Protein AF-A0A9D9GL65-F1 (afdb_monomer)

Radius of gyration: 24.64 Å; Cα contacts (8 Å, |Δi|>4): 142; chains: 1; bounding box: 52×32×65 Å

Nearest PDB structures (foldseek):
  7dek-assembly2_D  TM=7.147E-01  e=2.384E-08  Pseudomonas aeruginosa PAO1
  8bjd-assembly1_A  TM=6.280E-01  e=9.423E-09  Legionella pneumophila
  8r39-assembly1_C-2  TM=6.530E-01  e=1.645E-08  Legionella pneumophila
  5xb0-assembly1_A  TM=9.536E-01  e=1.814E-06  Pseudomonas syringae pv. tomato str. DC3000
  1q6u-assembly1_A  TM=7.342E-01  e=2.184E-06  Escherichia coli

Foldseek 3Di:
DDPVVVVVPDLDPDDPVVLVVVCVVCVVVVVQVPNPAHPVCVVVVSVVVVVVSVVVVVVVLVVVVVVLLVVLCVDPQWDADPVRQIDGWPDADDAAQDAQQDKDKDWDWDADSVRHTPDGDPDIDIDRNVPDDPSSSVVSSVGHPPTDD

pLDDT: mean 91.19, std 7.92, range [67.5, 98.5]

Secondary structure (DSSP, 8-state):
--HHHHHHTSS-S---HHHHHHHHHHHHTT-GGG-SS-HHHHHHHHHHHHHHHHHHHHHHHHHHHHHHHHHHTTSTTEEE-TT--EEE-SB---SPPPPTTSEEEE--EEE-TTS-EEEE-SS-EEEEGGGS-HHHHHHHHHS-TT-B-

Structure (mmCIF, N/CA/C/O backbone):
data_AF-A0A9D9GL65-F1
#
_entry.id   AF-A0A9D9GL65-F1
#
loop_
_atom_site.group_PDB
_atom_site.id
_atom_site.type_symbol
_atom_site.label_atom_id
_atom_site.label_alt_id
_atom_site.label_comp_id
_atom_site.label_asym_id
_atom_site.label_entity_id
_atom_site.label_seq_id
_atom_site.pdbx_PDB_ins_code
_atom_site.Cartn_x
_atom_site.Cartn_y
_atom_site.Cartn_z
_atom_site.occupancy
_atom_site.B_iso_or_equiv
_atom_site.auth_seq_id
_atom_site.auth_comp_id
_atom_site.auth_asym_id
_atom_site.auth_atom_id
_atom_site.pdbx_PDB_model_num
ATOM 1 N N . MET A 1 1 ? 25.389 12.491 -17.968 1.00 68.75 1 MET A N 1
ATOM 2 C CA . MET A 1 1 ? 25.108 11.091 -17.605 1.00 68.75 1 MET A CA 1
ATOM 3 C C . MET A 1 1 ? 26.083 10.220 -18.371 1.00 68.75 1 MET A C 1
ATOM 5 O O . MET A 1 1 ? 26.207 10.395 -19.578 1.00 68.75 1 MET A O 1
ATOM 9 N N . SER A 1 2 ? 26.845 9.387 -17.675 1.00 87.00 2 SER A N 1
ATOM 10 C CA . SER A 1 2 ? 27.796 8.464 -18.296 1.00 87.00 2 SER A CA 1
ATOM 11 C C . SER A 1 2 ? 27.071 7.273 -18.933 1.00 87.00 2 SER A C 1
ATOM 13 O O . SER A 1 2 ? 25.953 6.936 -18.544 1.00 87.00 2 SER A O 1
ATOM 15 N N . LEU A 1 3 ? 27.728 6.590 -19.874 1.00 77.38 3 LEU A N 1
ATOM 16 C CA . LEU A 1 3 ? 27.205 5.355 -20.466 1.00 77.38 3 LEU A CA 1
ATOM 17 C C . LEU A 1 3 ? 26.934 4.290 -19.385 1.00 77.38 3 LEU A C 1
ATOM 19 O O . LEU A 1 3 ? 25.921 3.602 -19.426 1.00 77.38 3 LEU A O 1
ATOM 23 N N . GLN A 1 4 ? 27.790 4.214 -18.360 1.00 80.94 4 GLN A N 1
ATOM 24 C CA . GLN A 1 4 ? 27.602 3.328 -17.208 1.00 80.94 4 GLN A CA 1
ATOM 25 C C . GLN A 1 4 ? 26.290 3.615 -16.461 1.00 80.94 4 GLN A C 1
ATOM 27 O O . GLN A 1 4 ? 25.582 2.683 -16.084 1.00 80.94 4 GLN A O 1
ATOM 32 N N . GLU A 1 5 ? 25.963 4.889 -16.232 1.00 82.38 5 GLU A N 1
ATOM 33 C CA . GLU A 1 5 ? 24.711 5.284 -15.574 1.00 82.38 5 GLU A CA 1
ATOM 34 C C . GLU A 1 5 ? 23.489 4.933 -16.425 1.00 82.38 5 GLU A C 1
ATOM 36 O O . GLU A 1 5 ? 22.495 4.465 -15.880 1.00 82.38 5 GLU A O 1
ATOM 41 N N . GLN A 1 6 ? 23.578 5.082 -17.749 1.00 77.56 6 GLN A N 1
ATOM 42 C CA . GLN A 1 6 ? 22.504 4.692 -18.668 1.00 77.56 6 GLN A CA 1
ATOM 43 C C . GLN A 1 6 ? 22.267 3.175 -18.662 1.00 77.56 6 GLN A C 1
ATOM 45 O O . GLN A 1 6 ? 21.122 2.737 -18.615 1.00 77.56 6 GLN A O 1
ATOM 50 N N . PHE A 1 7 ? 23.330 2.362 -18.631 1.00 76.75 7 PHE A N 1
ATOM 51 C CA . PHE A 1 7 ? 23.203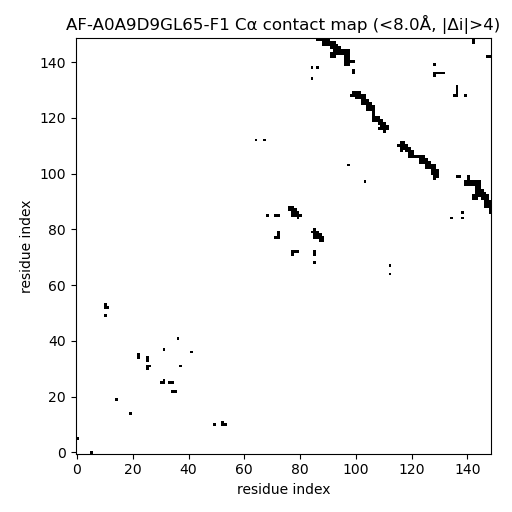 0.902 -18.550 1.00 76.75 7 PHE A CA 1
ATOM 52 C C . PHE A 1 7 ? 22.573 0.422 -17.242 1.00 76.75 7 PHE A C 1
ATOM 54 O O . PHE A 1 7 ? 21.787 -0.519 -17.264 1.00 76.75 7 PHE A O 1
ATOM 61 N N . LYS A 1 8 ? 22.862 1.088 -16.117 1.00 77.75 8 LYS A N 1
ATOM 62 C CA . LYS A 1 8 ? 22.239 0.778 -14.818 1.00 77.75 8 LYS A CA 1
ATOM 63 C C . LYS A 1 8 ? 20.729 1.029 -14.789 1.00 77.75 8 LYS A C 1
ATOM 65 O O . LYS A 1 8 ? 20.054 0.482 -13.927 1.00 77.75 8 LYS A O 1
ATOM 70 N N . GLN A 1 9 ? 20.213 1.875 -15.679 1.00 73.12 9 GLN A N 1
ATOM 71 C CA . GLN A 1 9 ? 18.783 2.181 -15.763 1.00 73.12 9 GLN A CA 1
ATOM 72 C C .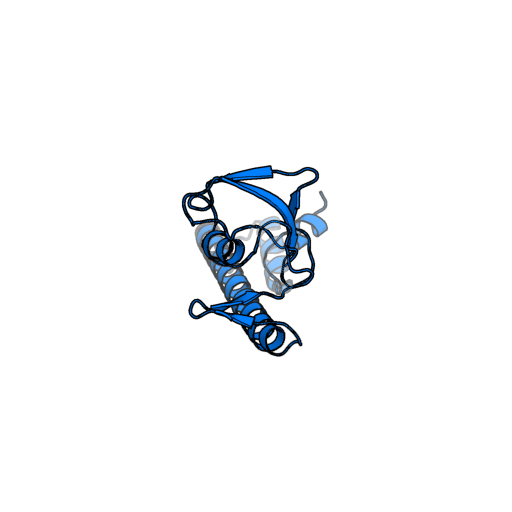 GLN A 1 9 ? 18.010 1.193 -16.642 1.00 73.12 9 GLN A C 1
ATOM 74 O O . GLN A 1 9 ? 16.780 1.217 -16.639 1.00 73.12 9 GLN A O 1
ATOM 79 N N . LEU A 1 10 ? 18.696 0.337 -17.407 1.00 72.62 10 LEU A N 1
ATOM 80 C CA . LEU A 1 10 ? 18.015 -0.646 -18.237 1.00 72.62 10 LEU A CA 1
ATOM 81 C C . LEU A 1 10 ? 17.463 -1.780 -17.354 1.00 72.62 10 LEU A C 1
ATOM 83 O O . LEU A 1 10 ? 18.191 -2.288 -16.501 1.00 72.62 10 LEU A O 1
ATOM 87 N N . PRO A 1 11 ? 16.210 -2.223 -17.567 1.00 67.50 11 PRO A N 1
ATOM 88 C CA . PRO A 1 11 ? 15.565 -3.260 -16.761 1.00 67.50 11 PRO A CA 1
ATOM 89 C C . PRO A 1 11 ? 16.033 -4.665 -17.178 1.00 67.50 11 PRO A C 1
ATOM 91 O O . PRO A 1 11 ? 15.228 -5.540 -17.480 1.00 67.50 11 PRO A O 1
ATOM 94 N N . VAL A 1 12 ? 17.343 -4.870 -17.293 1.00 69.12 12 VAL A N 1
ATOM 95 C CA . VAL A 1 12 ? 17.944 -6.118 -17.770 1.00 69.12 12 VAL A CA 1
ATOM 96 C C . VAL A 1 12 ? 19.077 -6.522 -16.840 1.00 69.12 12 VAL A C 1
ATOM 98 O O . VAL A 1 12 ? 20.181 -5.992 -16.899 1.00 69.12 12 VAL A O 1
ATOM 101 N N . ASP A 1 13 ? 18.806 -7.519 -16.004 1.00 68.31 13 ASP A N 1
ATOM 102 C CA . ASP A 1 13 ? 19.792 -8.043 -15.055 1.00 68.31 13 ASP A CA 1
ATOM 103 C C . ASP A 1 13 ? 20.921 -8.824 -15.764 1.00 68.31 13 ASP A C 1
ATOM 105 O O . ASP A 1 13 ? 21.996 -9.011 -15.202 1.00 68.31 13 ASP A O 1
ATOM 109 N N . ASN A 1 14 ? 20.700 -9.258 -17.016 1.00 69.31 14 ASN A N 1
ATOM 110 C CA . ASN A 1 14 ? 21.585 -10.160 -17.762 1.00 69.31 14 ASN A CA 1
ATOM 111 C C . ASN A 1 14 ? 21.772 -9.733 -19.231 1.00 69.31 14 ASN A C 1
ATOM 113 O O . ASN A 1 14 ? 21.270 -10.377 -20.156 1.00 69.31 14 ASN A O 1
ATOM 117 N N . ILE A 1 15 ? 22.514 -8.650 -19.472 1.00 77.50 15 ILE A N 1
ATOM 118 C CA . ILE A 1 15 ? 22.930 -8.278 -20.835 1.00 77.50 15 ILE A CA 1
ATOM 119 C C . ILE A 1 15 ? 24.036 -9.229 -21.311 1.00 77.50 15 ILE A C 1
ATOM 121 O O . ILE A 1 15 ? 25.068 -9.375 -20.657 1.00 77.50 15 ILE A O 1
ATOM 125 N N . ASN A 1 16 ? 23.871 -9.818 -22.499 1.00 83.00 16 ASN A N 1
ATOM 126 C CA . ASN A 1 16 ? 24.965 -10.515 -23.174 1.00 83.00 16 ASN A CA 1
ATOM 127 C C . AS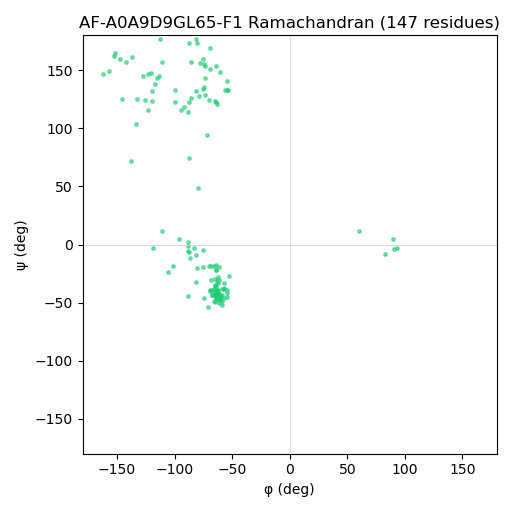N A 1 16 ? 25.979 -9.488 -23.710 1.00 83.00 16 ASN A C 1
ATOM 129 O O . ASN A 1 16 ? 25.819 -8.942 -24.803 1.00 83.00 16 ASN A O 1
ATOM 133 N N . THR A 1 17 ? 27.019 -9.219 -22.923 1.00 82.06 17 THR A N 1
ATOM 134 C CA . THR A 1 17 ? 28.053 -8.220 -23.232 1.00 82.06 17 THR A CA 1
ATOM 135 C C . THR A 1 17 ? 28.835 -8.548 -24.502 1.00 82.06 17 THR A C 1
ATOM 137 O O . THR A 1 17 ? 29.189 -7.634 -25.240 1.00 82.06 17 THR A O 1
ATOM 140 N N . ALA A 1 18 ? 29.050 -9.831 -24.812 1.00 85.75 18 ALA A N 1
ATOM 141 C CA . ALA A 1 18 ? 29.728 -10.249 -26.038 1.00 85.75 18 ALA A CA 1
ATOM 142 C C . ALA A 1 18 ? 28.909 -9.890 -27.287 1.00 85.75 18 ALA A C 1
ATOM 144 O O . ALA A 1 18 ? 29.433 -9.261 -28.203 1.00 85.75 18 ALA A O 1
ATOM 145 N N . ALA A 1 19 ? 27.612 -10.216 -27.292 1.00 84.00 19 ALA A N 1
ATOM 146 C CA . ALA A 1 19 ? 26.706 -9.854 -28.382 1.00 84.00 19 ALA A CA 1
ATOM 147 C C . ALA A 1 19 ? 26.540 -8.330 -28.512 1.00 84.00 19 ALA A C 1
ATOM 149 O O . ALA A 1 19 ? 26.443 -7.809 -29.621 1.00 84.00 19 ALA A O 1
ATOM 150 N N . PHE A 1 20 ? 26.544 -7.610 -27.386 1.00 85.00 20 PHE A N 1
ATOM 151 C CA . PHE A 1 20 ? 26.497 -6.150 -27.379 1.00 85.00 20 PHE A CA 1
ATOM 152 C C . PHE A 1 20 ? 27.755 -5.526 -28.009 1.00 85.00 20 PHE A C 1
ATOM 154 O O . PHE A 1 20 ? 27.642 -4.686 -28.901 1.00 85.00 20 PHE A O 1
ATOM 161 N N . CYS A 1 21 ? 28.952 -5.960 -27.599 1.00 85.88 21 CYS A N 1
ATOM 162 C CA . CYS A 1 21 ? 30.217 -5.485 -28.169 1.00 85.88 21 CYS A CA 1
ATOM 163 C C . CYS A 1 21 ? 30.344 -5.824 -29.661 1.00 85.88 21 CYS A C 1
ATOM 165 O O . CYS A 1 21 ? 30.822 -5.003 -30.442 1.00 85.88 21 CYS A O 1
ATOM 167 N N . GLU A 1 22 ? 29.891 -7.012 -30.062 1.00 87.69 22 GLU A N 1
ATOM 168 C CA . GLU A 1 22 ? 29.839 -7.447 -31.460 1.00 87.69 22 GLU A CA 1
ATOM 169 C C . GLU A 1 22 ? 28.916 -6.538 -32.292 1.00 87.69 22 GLU A C 1
ATOM 171 O O . GLU A 1 22 ? 29.331 -6.022 -33.330 1.00 87.69 22 GLU A O 1
ATOM 176 N N . ALA A 1 23 ? 27.707 -6.245 -31.803 1.00 86.00 23 ALA A N 1
ATOM 177 C CA . ALA A 1 23 ? 26.781 -5.328 -32.467 1.00 86.00 23 ALA A CA 1
ATOM 178 C C . ALA A 1 23 ? 27.330 -3.893 -32.561 1.00 86.00 23 ALA A C 1
ATOM 180 O O . ALA A 1 23 ? 27.169 -3.235 -33.593 1.00 86.00 23 ALA A O 1
ATOM 181 N N . LEU A 1 24 ? 28.008 -3.411 -31.512 1.00 88.12 24 LEU A N 1
ATOM 182 C CA . LEU A 1 24 ? 28.655 -2.098 -31.514 1.00 88.12 24 LEU A CA 1
ATOM 183 C C . LEU A 1 24 ? 29.761 -2.030 -32.572 1.00 88.12 24 LEU A C 1
ATOM 185 O O . LEU A 1 24 ? 29.806 -1.070 -33.339 1.00 88.12 24 LEU A O 1
ATOM 189 N N . LYS A 1 25 ? 30.609 -3.063 -32.655 1.00 89.75 25 LYS A N 1
ATOM 190 C CA . LYS A 1 25 ? 31.670 -3.159 -33.662 1.00 89.75 25 LYS A CA 1
ATOM 191 C C . LYS A 1 25 ? 31.099 -3.112 -35.081 1.00 89.75 25 LYS A C 1
ATOM 193 O O . LYS A 1 25 ? 31.492 -2.247 -35.853 1.00 89.75 25 LYS A O 1
ATOM 198 N N . TYR A 1 26 ? 30.120 -3.962 -35.393 1.00 88.38 26 TYR A N 1
ATOM 199 C CA . TYR A 1 26 ? 29.453 -3.971 -36.701 1.00 88.38 26 TYR A CA 1
ATOM 200 C C . TYR A 1 26 ? 28.824 -2.620 -37.062 1.00 88.38 26 TYR A C 1
ATOM 202 O O . TYR A 1 26 ? 28.897 -2.175 -38.207 1.00 88.38 26 TYR A O 1
ATOM 210 N N . THR A 1 27 ? 28.246 -1.932 -36.075 1.00 84.88 27 THR A N 1
ATOM 211 C CA . THR A 1 27 ? 27.654 -0.603 -36.272 1.00 84.88 27 THR A CA 1
ATOM 212 C C . THR A 1 27 ? 28.716 0.456 -36.587 1.00 84.88 27 THR A C 1
ATOM 214 O O . THR A 1 27 ? 28.518 1.264 -37.494 1.00 84.88 27 THR A O 1
ATOM 217 N N . LEU A 1 28 ? 29.850 0.448 -35.876 1.00 88.56 28 LEU A N 1
ATOM 218 C CA . LEU A 1 28 ? 30.959 1.386 -36.099 1.00 88.56 28 LEU A CA 1
ATOM 219 C C . LEU A 1 28 ? 31.679 1.130 -37.430 1.00 88.56 28 LEU A C 1
ATOM 221 O O . LEU A 1 28 ? 31.998 2.082 -38.144 1.00 88.56 28 LEU A O 1
ATOM 225 N N . ASP A 1 29 ? 31.855 -0.141 -37.793 1.00 91.06 29 ASP A N 1
ATOM 226 C CA . ASP A 1 29 ? 32.477 -0.572 -39.051 1.00 91.06 29 ASP A CA 1
ATOM 227 C C . ASP A 1 29 ? 31.535 -0.402 -40.263 1.00 91.06 29 ASP A C 1
ATOM 229 O O . ASP A 1 29 ? 31.938 -0.618 -41.405 1.00 91.06 29 ASP A O 1
ATOM 233 N N . LYS A 1 30 ? 30.276 0.007 -40.033 1.00 84.81 30 LYS A N 1
ATOM 234 C CA . LYS A 1 30 ? 29.186 0.096 -41.026 1.00 84.81 30 LYS A CA 1
ATOM 235 C C . LYS A 1 30 ? 28.834 -1.243 -41.700 1.00 84.81 30 LYS A C 1
ATOM 237 O O . LYS A 1 30 ? 28.052 -1.257 -42.652 1.00 84.81 30 LYS A O 1
ATOM 242 N N . ASP A 1 31 ? 29.336 -2.363 -41.182 1.00 86.06 31 ASP A N 1
ATOM 243 C CA . ASP A 1 31 ? 29.008 -3.724 -41.616 1.00 86.06 31 ASP A CA 1
ATOM 244 C C . ASP A 1 31 ? 27.778 -4.248 -40.862 1.00 86.06 31 ASP A C 1
ATOM 246 O O . ASP A 1 31 ? 27.852 -5.070 -39.950 1.00 86.06 31 ASP A O 1
ATOM 250 N N . THR A 1 32 ? 26.607 -3.739 -41.237 1.00 80.00 32 THR A N 1
ATOM 251 C CA . THR A 1 32 ? 25.342 -4.098 -40.573 1.00 80.00 32 THR A CA 1
ATOM 252 C C . THR A 1 32 ? 24.728 -5.408 -41.080 1.00 80.00 32 THR A C 1
ATOM 254 O O . THR A 1 32 ? 23.714 -5.855 -40.541 1.00 80.00 32 THR A O 1
ATOM 257 N N . ALA A 1 33 ? 25.338 -6.058 -42.080 1.00 83.00 33 ALA A N 1
ATOM 258 C CA . ALA A 1 33 ? 24.834 -7.301 -42.670 1.00 83.00 33 ALA A CA 1
ATOM 259 C C . ALA A 1 33 ? 24.847 -8.471 -41.674 1.00 83.00 33 ALA A C 1
ATOM 261 O O . ALA A 1 33 ? 23.989 -9.351 -41.740 1.00 83.00 33 ALA A O 1
ATOM 262 N N . ASN A 1 34 ? 25.789 -8.436 -40.729 1.00 81.56 34 ASN A N 1
ATOM 263 C CA . ASN A 1 34 ? 26.020 -9.481 -39.734 1.00 81.56 34 ASN A CA 1
ATOM 264 C C . ASN A 1 34 ? 25.332 -9.211 -38.384 1.00 81.56 34 ASN A C 1
ATOM 266 O O . ASN A 1 34 ? 25.506 -9.973 -37.430 1.00 81.56 34 ASN A O 1
ATOM 270 N N . LEU A 1 35 ? 24.528 -8.145 -38.275 1.00 83.88 35 LEU A N 1
ATOM 271 C CA . LEU A 1 35 ? 23.759 -7.888 -37.060 1.00 83.88 35 LEU A CA 1
ATOM 272 C C . LEU A 1 35 ? 22.724 -8.995 -36.834 1.00 83.88 35 LEU A C 1
ATOM 274 O O . LEU A 1 35 ? 21.832 -9.218 -37.652 1.00 83.88 35 LEU A O 1
ATOM 278 N N . LYS A 1 36 ? 22.798 -9.637 -35.663 1.00 82.56 36 LYS A N 1
ATOM 279 C CA . LYS A 1 36 ? 21.828 -10.657 -35.223 1.00 82.56 36 LYS A CA 1
ATOM 280 C C . LYS A 1 36 ? 20.409 -10.102 -35.073 1.00 82.56 36 LYS A C 1
ATOM 282 O O . LYS A 1 36 ? 19.447 -10.848 -35.209 1.00 82.56 36 LYS A O 1
ATOM 287 N N . ILE A 1 37 ? 20.287 -8.805 -34.786 1.00 83.75 37 ILE A N 1
ATOM 288 C CA . ILE A 1 37 ? 19.020 -8.071 -34.736 1.00 83.75 37 ILE A CA 1
ATOM 289 C C . ILE A 1 37 ? 19.136 -6.912 -35.718 1.00 83.75 37 ILE A C 1
ATOM 291 O O . ILE A 1 37 ? 19.964 -6.018 -35.535 1.00 83.75 37 ILE A O 1
ATOM 295 N N . LYS A 1 38 ? 18.307 -6.924 -36.762 1.00 84.06 38 LYS A N 1
ATOM 296 C CA . LYS A 1 38 ? 18.259 -5.828 -37.731 1.00 84.06 38 LYS A CA 1
ATOM 297 C C . LYS A 1 38 ? 17.556 -4.616 -37.129 1.00 84.06 38 LYS A C 1
ATOM 299 O O . LYS A 1 38 ? 16.699 -4.748 -36.258 1.00 84.06 38 LYS A O 1
ATOM 304 N N . ALA A 1 39 ? 17.869 -3.427 -37.641 1.00 79.38 39 ALA A N 1
ATOM 305 C CA . ALA A 1 39 ? 17.263 -2.179 -37.174 1.00 79.38 39 ALA A CA 1
ATOM 306 C C . ALA A 1 39 ? 15.724 -2.174 -37.282 1.00 79.38 39 ALA A C 1
ATOM 308 O O . ALA A 1 39 ? 15.060 -1.617 -36.413 1.00 79.38 39 ALA A O 1
ATOM 309 N N . SER A 1 40 ? 15.161 -2.843 -38.298 1.00 82.25 40 SER A N 1
ATOM 310 C CA . SER A 1 40 ? 13.709 -3.018 -38.472 1.00 82.25 40 SER A CA 1
ATOM 311 C C . SER A 1 40 ? 13.050 -3.788 -37.327 1.00 82.25 40 SER A C 1
ATOM 313 O O . SER A 1 40 ? 11.893 -3.538 -37.003 1.00 82.25 40 SER A O 1
ATOM 315 N N . ASP A 1 41 ? 13.794 -4.698 -36.699 1.00 85.06 41 ASP A N 1
ATOM 316 C CA . ASP A 1 41 ? 13.277 -5.626 -35.693 1.00 85.06 41 ASP A CA 1
ATOM 317 C C . ASP A 1 41 ? 13.631 -5.164 -34.275 1.00 85.06 41 ASP A C 1
ATOM 319 O O . ASP A 1 41 ? 12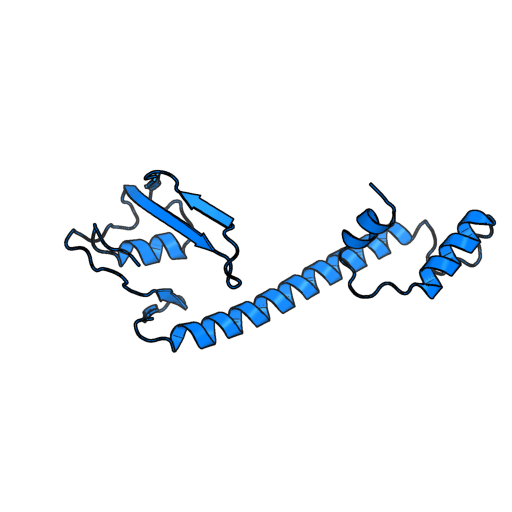.991 -5.569 -33.304 1.00 85.06 41 ASP A O 1
ATOM 323 N N . ALA A 1 42 ? 14.624 -4.276 -34.152 1.00 82.50 42 ALA A N 1
ATOM 324 C CA . ALA A 1 42 ? 15.130 -3.767 -32.884 1.00 82.50 42 ALA A CA 1
ATOM 325 C C . ALA A 1 42 ? 14.021 -3.166 -32.007 1.00 82.50 42 ALA A C 1
ATOM 327 O O . ALA A 1 42 ? 13.980 -3.450 -30.813 1.00 82.50 42 ALA A O 1
ATOM 328 N N . GLY A 1 43 ? 13.082 -2.409 -32.588 1.00 84.81 43 GLY A N 1
ATOM 329 C CA . GLY A 1 43 ? 11.952 -1.838 -31.845 1.00 84.81 43 GLY A CA 1
ATOM 330 C C . GLY A 1 43 ? 11.062 -2.905 -31.195 1.00 84.81 43 GLY A C 1
ATOM 331 O O . GLY A 1 43 ? 10.764 -2.825 -30.003 1.00 84.81 43 GLY A O 1
ATOM 332 N N . ASN A 1 44 ? 10.707 -3.950 -31.948 1.00 88.75 44 ASN A N 1
ATOM 333 C CA . ASN A 1 44 ? 9.886 -5.059 -31.453 1.00 88.75 44 ASN A CA 1
ATOM 334 C C . ASN A 1 44 ? 10.629 -5.894 -30.406 1.00 88.75 44 ASN A C 1
ATOM 336 O O . ASN A 1 44 ? 10.039 -6.304 -29.4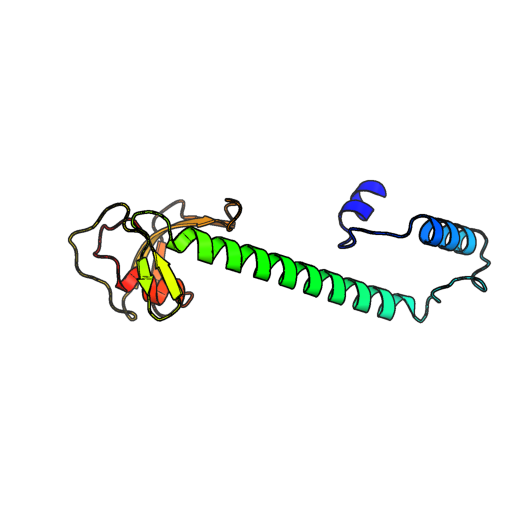05 1.00 88.75 44 ASN A O 1
ATOM 340 N N . VAL A 1 45 ? 11.929 -6.129 -30.612 1.00 86.38 45 VAL A N 1
ATOM 341 C CA . VAL A 1 45 ? 12.768 -6.850 -29.648 1.00 86.38 45 VAL A CA 1
ATOM 342 C C . VAL A 1 45 ? 12.863 -6.076 -28.337 1.00 86.38 45 VAL A C 1
ATOM 344 O O . VAL A 1 45 ? 12.636 -6.662 -27.281 1.00 86.38 45 VAL A O 1
ATOM 347 N N . VAL A 1 46 ? 13.128 -4.767 -28.385 1.00 84.12 46 VAL A N 1
ATOM 348 C CA . VAL A 1 46 ? 13.199 -3.920 -27.184 1.00 84.12 46 VAL A CA 1
ATOM 349 C C . VAL A 1 46 ? 11.864 -3.919 -26.440 1.00 84.12 46 VAL A C 1
ATOM 351 O O . VAL A 1 46 ? 11.855 -4.180 -25.239 1.00 84.12 46 VAL A O 1
ATOM 354 N N . MET A 1 47 ? 10.740 -3.718 -27.137 1.00 85.69 47 MET A N 1
ATOM 355 C CA . MET A 1 47 ? 9.406 -3.784 -26.526 1.00 85.69 47 MET A CA 1
ATOM 356 C C . MET A 1 47 ? 9.159 -5.141 -25.854 1.00 85.69 47 MET A C 1
ATOM 358 O O . MET A 1 47 ? 8.717 -5.194 -24.709 1.00 85.69 47 MET A O 1
ATOM 362 N N . THR A 1 48 ? 9.491 -6.239 -26.535 1.00 88.31 48 THR A N 1
ATOM 363 C CA . THR A 1 48 ? 9.302 -7.598 -26.011 1.00 88.31 48 THR A CA 1
ATOM 364 C C . THR A 1 48 ? 10.157 -7.852 -24.769 1.00 88.31 48 THR A C 1
ATOM 366 O O . THR A 1 48 ? 9.683 -8.446 -23.803 1.00 88.31 48 THR A O 1
ATOM 369 N N . VAL A 1 49 ? 11.419 -7.416 -24.776 1.00 85.56 49 VAL A N 1
ATOM 370 C CA . VAL A 1 49 ? 12.323 -7.562 -23.627 1.00 85.56 49 VAL A CA 1
ATOM 371 C C . VAL A 1 49 ? 11.835 -6.727 -22.446 1.00 85.56 49 VAL A C 1
ATOM 373 O O . VAL A 1 49 ? 11.796 -7.241 -21.333 1.00 85.56 49 VAL A O 1
ATOM 376 N N . MET A 1 50 ? 11.403 -5.483 -22.678 1.00 83.56 50 MET A N 1
ATOM 377 C CA . MET A 1 50 ? 10.847 -4.627 -21.624 1.00 83.56 50 MET A CA 1
ATOM 378 C C . MET A 1 50 ? 9.572 -5.218 -21.016 1.00 83.56 50 MET A C 1
ATOM 380 O O . MET A 1 50 ? 9.464 -5.284 -19.796 1.00 83.56 50 MET A O 1
ATOM 384 N N . GLN A 1 51 ? 8.651 -5.723 -21.842 1.00 87.69 51 GLN A N 1
ATOM 385 C CA . GLN A 1 51 ? 7.441 -6.396 -21.359 1.00 87.69 51 GLN A CA 1
ATOM 386 C C . GLN A 1 51 ? 7.766 -7.637 -20.524 1.00 87.69 51 GLN A C 1
ATOM 388 O O . GLN A 1 51 ? 7.175 -7.833 -19.465 1.00 87.69 51 GLN A O 1
ATOM 393 N N . ARG A 1 52 ? 8.718 -8.473 -20.964 1.00 87.06 52 ARG A N 1
ATOM 394 C CA . ARG A 1 52 ? 9.152 -9.638 -20.176 1.00 87.06 52 ARG A CA 1
ATOM 395 C C . ARG A 1 52 ? 9.787 -9.223 -18.859 1.00 87.06 52 ARG A C 1
ATOM 397 O O . ARG A 1 52 ? 9.459 -9.813 -17.841 1.00 87.06 52 ARG A O 1
ATOM 404 N N . ALA A 1 53 ? 10.648 -8.209 -18.864 1.00 85.88 53 ALA A N 1
ATOM 405 C CA . ALA A 1 53 ? 11.275 -7.708 -17.648 1.00 85.88 53 ALA A CA 1
ATOM 406 C C . ALA A 1 53 ? 10.235 -7.180 -16.645 1.00 85.88 53 ALA A C 1
ATOM 408 O O . ALA A 1 53 ? 10.309 -7.491 -15.458 1.00 85.88 53 ALA A O 1
ATOM 409 N N . GLU A 1 54 ? 9.230 -6.436 -17.116 1.00 85.75 54 GLU A N 1
ATOM 410 C CA . GLU A 1 54 ? 8.124 -5.959 -16.282 1.00 85.75 54 GLU A CA 1
ATOM 411 C C . GLU A 1 54 ? 7.292 -7.120 -15.719 1.00 85.75 54 GLU A C 1
ATOM 413 O O . GLU A 1 54 ? 6.999 -7.143 -14.524 1.00 85.75 54 GLU A O 1
ATOM 418 N N . GLN A 1 55 ? 6.976 -8.125 -16.542 1.00 86.56 55 GLN A N 1
ATOM 419 C CA . GLN A 1 55 ? 6.268 -9.331 -16.100 1.00 86.56 55 GLN A CA 1
ATOM 420 C C . GLN A 1 55 ? 7.077 -10.148 -15.090 1.00 86.56 55 GLN A C 1
ATOM 422 O O . GLN A 1 55 ? 6.537 -10.577 -14.074 1.00 86.56 55 GLN A O 1
ATOM 427 N N . GLU A 1 56 ? 8.368 -10.367 -15.340 1.00 87.19 56 GLU A N 1
ATOM 428 C CA . GLU A 1 56 ? 9.259 -11.077 -14.423 1.00 87.19 56 GLU A CA 1
ATOM 429 C C . GLU A 1 56 ? 9.369 -10.349 -13.088 1.00 87.19 56 GLU A C 1
ATOM 431 O O . GLU A 1 56 ? 9.276 -10.984 -12.035 1.00 87.19 56 GLU A O 1
ATOM 436 N N . LYS A 1 57 ? 9.513 -9.020 -13.116 1.00 85.19 57 LYS A N 1
ATOM 437 C CA . LYS A 1 57 ? 9.508 -8.197 -11.909 1.00 85.19 57 LYS A CA 1
ATOM 438 C C . LYS A 1 57 ? 8.176 -8.322 -11.169 1.00 85.19 57 LYS A C 1
ATOM 440 O O . LYS A 1 57 ? 8.180 -8.666 -9.993 1.00 85.19 57 LYS A O 1
ATOM 445 N N . ALA A 1 58 ? 7.047 -8.154 -11.857 1.00 87.12 58 ALA A N 1
ATOM 446 C CA . ALA A 1 58 ? 5.721 -8.293 -11.259 1.00 87.12 58 ALA A CA 1
ATOM 447 C C . ALA A 1 58 ? 5.497 -9.688 -10.646 1.00 87.12 58 ALA A C 1
ATOM 449 O O . ALA A 1 58 ? 4.908 -9.806 -9.572 1.00 87.12 58 ALA A O 1
ATOM 450 N N . MET A 1 59 ? 5.996 -10.754 -11.285 1.00 87.19 59 MET A N 1
ATOM 451 C CA . MET A 1 59 ? 5.936 -12.115 -10.743 1.00 87.19 59 MET A CA 1
ATOM 452 C C . MET A 1 59 ? 6.808 -12.287 -9.495 1.00 87.19 59 MET A C 1
ATOM 454 O O . MET A 1 59 ? 6.351 -12.892 -8.522 1.00 87.19 59 MET A O 1
ATOM 458 N N . LYS A 1 60 ? 8.040 -11.759 -9.500 1.00 86.88 60 LYS A N 1
ATOM 459 C CA . LYS A 1 60 ? 8.934 -11.773 -8.330 1.00 86.88 60 LYS A CA 1
ATOM 460 C C . LYS A 1 60 ? 8.314 -11.003 -7.162 1.00 86.88 60 LYS A C 1
ATOM 462 O O . LYS A 1 60 ? 8.246 -11.545 -6.059 1.00 86.88 60 LYS A O 1
ATOM 467 N N . ASP A 1 61 ? 7.790 -9.807 -7.420 1.00 89.19 61 ASP A N 1
ATOM 468 C CA . ASP A 1 61 ? 7.129 -8.964 -6.421 1.00 89.19 61 ASP A CA 1
ATOM 469 C C . ASP A 1 61 ? 5.881 -9.661 -5.861 1.00 89.19 61 ASP A C 1
ATOM 471 O O . ASP A 1 61 ? 5.684 -9.720 -4.648 1.00 89.19 61 ASP A O 1
ATOM 475 N N . LEU A 1 62 ? 5.067 -10.289 -6.716 1.00 90.81 62 LEU A N 1
ATOM 476 C CA . LEU A 1 62 ? 3.904 -11.064 -6.279 1.00 90.81 62 LEU A CA 1
ATOM 477 C C . LEU A 1 62 ? 4.301 -12.250 -5.388 1.00 90.81 62 LEU A C 1
ATOM 479 O O . LEU A 1 62 ? 3.647 -12.500 -4.374 1.00 90.81 62 LEU A O 1
ATOM 483 N N . ALA A 1 63 ? 5.345 -12.995 -5.757 1.00 91.75 63 ALA A N 1
ATOM 484 C CA . ALA A 1 63 ? 5.832 -14.121 -4.965 1.00 91.75 63 ALA A CA 1
ATOM 485 C C . ALA A 1 63 ? 6.362 -13.658 -3.599 1.00 91.75 63 ALA A C 1
ATOM 487 O O . ALA A 1 63 ? 5.982 -14.224 -2.570 1.00 91.75 63 ALA A O 1
ATOM 488 N N . ALA A 1 64 ? 7.168 -12.594 -3.578 1.00 91.94 64 ALA A N 1
ATOM 489 C CA . ALA A 1 64 ? 7.686 -11.994 -2.353 1.00 91.94 64 ALA A CA 1
ATOM 490 C C . ALA A 1 64 ? 6.555 -11.479 -1.446 1.00 91.94 64 ALA A C 1
ATOM 492 O O . ALA A 1 64 ? 6.535 -11.791 -0.255 1.00 91.94 64 ALA A O 1
ATOM 493 N N . ASN A 1 65 ? 5.559 -10.788 -2.010 1.00 93.06 65 ASN A N 1
ATOM 494 C CA . ASN A 1 65 ? 4.405 -10.271 -1.271 1.00 93.06 65 ASN A CA 1
ATOM 495 C C . ASN A 1 65 ? 3.550 -11.392 -0.668 1.00 93.06 65 ASN A C 1
ATOM 497 O O . ASN A 1 65 ? 3.111 -11.284 0.476 1.00 93.06 65 ASN A O 1
ATOM 501 N N . LYS A 1 66 ? 3.347 -12.500 -1.393 1.00 94.31 66 LYS A N 1
ATOM 502 C CA . LYS A 1 66 ? 2.634 -13.675 -0.861 1.00 94.31 66 LYS A CA 1
ATOM 503 C C . LYS A 1 66 ? 3.357 -14.288 0.335 1.00 94.31 66 LYS A C 1
ATOM 505 O O . LYS A 1 66 ? 2.710 -14.611 1.328 1.00 94.31 66 LYS A O 1
ATOM 510 N N . ILE A 1 67 ? 4.681 -14.425 0.258 1.00 95.88 67 ILE A N 1
ATOM 511 C CA . ILE A 1 67 ? 5.497 -14.919 1.376 1.00 95.88 67 ILE A CA 1
ATOM 512 C C . ILE A 1 67 ? 5.418 -13.945 2.554 1.00 95.88 67 ILE A C 1
ATOM 514 O O . ILE A 1 67 ? 5.212 -14.367 3.691 1.00 95.88 67 ILE A O 1
ATOM 518 N N . TRP A 1 68 ? 5.528 -12.642 2.287 1.00 96.50 68 TRP A N 1
ATOM 519 C CA . TRP A 1 68 ? 5.429 -11.614 3.316 1.00 96.50 68 TRP A CA 1
ATOM 520 C C . TRP A 1 68 ? 4.085 -11.680 4.047 1.00 96.50 68 TRP A C 1
ATOM 522 O O . TRP A 1 68 ? 4.074 -11.761 5.271 1.00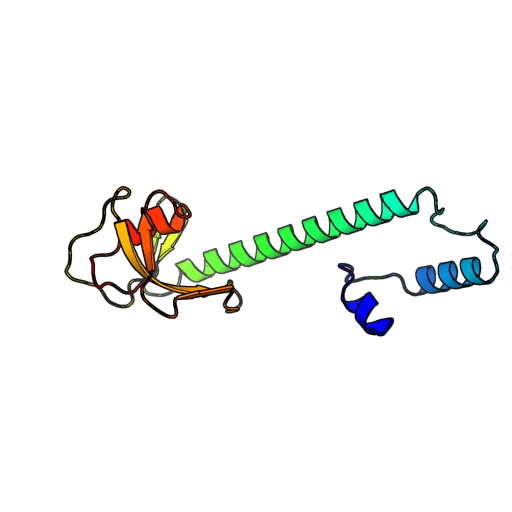 96.50 68 TRP A O 1
ATOM 532 N N . LEU A 1 69 ? 2.963 -11.747 3.321 1.00 96.75 69 LEU A N 1
ATOM 533 C CA . LEU A 1 69 ? 1.622 -11.872 3.906 1.00 96.75 69 LEU A CA 1
ATOM 534 C C . LEU A 1 69 ? 1.455 -13.178 4.692 1.00 96.75 69 LEU A C 1
ATOM 536 O O . LEU A 1 69 ? 0.864 -13.177 5.772 1.00 96.75 69 LEU A O 1
ATOM 540 N N . ALA A 1 70 ? 1.994 -14.290 4.181 1.00 97.00 70 ALA A N 1
ATOM 541 C CA . ALA A 1 70 ? 1.939 -15.583 4.858 1.00 97.00 70 ALA A CA 1
ATOM 542 C C . ALA A 1 70 ? 2.718 -15.595 6.181 1.00 97.00 70 ALA A C 1
ATOM 544 O O . ALA A 1 70 ? 2.277 -16.237 7.131 1.00 97.00 70 ALA A O 1
ATOM 545 N N . ASN A 1 71 ? 3.831 -14.865 6.256 1.00 97.06 71 ASN A N 1
ATOM 546 C CA . ASN A 1 71 ? 4.615 -14.701 7.479 1.00 97.06 71 ASN A CA 1
ATOM 547 C C . ASN A 1 71 ? 4.026 -13.628 8.405 1.00 97.06 71 ASN A C 1
ATOM 549 O O . ASN A 1 71 ? 4.143 -13.713 9.623 1.00 97.06 71 ASN A O 1
ATOM 553 N N . ASN A 1 72 ? 3.402 -12.587 7.854 1.00 97.56 72 ASN A N 1
ATOM 554 C CA . ASN A 1 72 ? 2.874 -11.489 8.649 1.00 97.56 72 ASN A CA 1
ATOM 555 C C . ASN A 1 72 ? 1.669 -11.926 9.493 1.00 97.56 72 ASN A C 1
ATOM 557 O O . ASN A 1 72 ? 1.619 -11.597 10.676 1.00 97.56 72 ASN A O 1
ATOM 561 N N . LYS A 1 73 ? 0.778 -12.763 8.946 1.00 96.31 73 LYS A N 1
ATOM 562 C CA . LYS A 1 73 ? -0.365 -13.318 9.695 1.00 96.31 73 LYS A CA 1
ATOM 563 C C . LYS A 1 73 ? 0.017 -14.172 10.903 1.00 96.31 73 LYS A C 1
ATOM 565 O O . LYS A 1 73 ? -0.822 -14.397 11.765 1.00 96.31 73 LYS A O 1
ATOM 570 N N . THR A 1 74 ? 1.251 -14.675 10.976 1.00 96.81 74 THR A N 1
ATOM 571 C CA . THR A 1 74 ? 1.703 -15.481 12.122 1.00 96.81 74 THR A CA 1
ATOM 572 C C . THR A 1 74 ? 2.276 -14.627 13.249 1.00 96.81 74 THR A C 1
ATOM 574 O O . THR A 1 74 ? 2.636 -15.165 14.296 1.00 96.81 74 THR A O 1
ATOM 577 N N . LYS A 1 75 ? 2.418 -13.309 13.054 1.00 97.19 75 LYS A N 1
ATOM 578 C CA . LYS A 1 75 ? 2.957 -12.418 14.083 1.00 97.19 75 LYS A CA 1
ATOM 579 C C . LYS A 1 75 ? 1.931 -12.199 15.205 1.00 97.19 75 LYS A C 1
ATOM 581 O O . LYS A 1 75 ? 0.737 -12.073 14.928 1.00 97.19 75 LYS A O 1
ATOM 586 N N . PRO A 1 76 ? 2.374 -12.093 16.472 1.00 97.12 76 PRO A N 1
ATOM 587 C CA . PRO A 1 76 ? 1.479 -11.811 17.588 1.00 97.12 76 PRO A CA 1
ATOM 588 C C . PRO A 1 76 ? 0.672 -10.525 17.377 1.00 97.12 76 PRO A C 1
ATOM 590 O O . PRO A 1 76 ? 1.225 -9.486 17.024 1.00 97.12 76 PRO A O 1
ATOM 593 N N . GLY A 1 77 ? -0.636 -10.594 17.624 1.00 96.00 77 GLY A N 1
ATOM 594 C CA . GLY A 1 77 ? -1.543 -9.448 17.519 1.00 96.00 77 GLY A CA 1
ATOM 595 C C . GLY A 1 77 ? -2.043 -9.139 16.106 1.00 96.00 77 GLY A C 1
ATOM 596 O O . GLY A 1 77 ? -2.957 -8.323 15.981 1.00 96.00 77 GLY A O 1
ATOM 597 N N . VAL A 1 78 ? -1.513 -9.799 15.069 1.00 98.12 78 VAL A N 1
ATOM 598 C CA . VAL A 1 78 ? -2.048 -9.689 13.707 1.00 98.12 78 VAL A CA 1
ATOM 599 C C . VAL A 1 78 ? -3.341 -10.494 13.593 1.00 98.12 78 VAL A C 1
ATOM 601 O O . VAL A 1 78 ? -3.432 -11.637 14.039 1.00 98.12 78 VAL A O 1
ATOM 604 N N . LYS A 1 79 ? -4.354 -9.876 12.994 1.00 97.62 79 LYS A N 1
ATOM 605 C CA . LYS A 1 79 ? -5.658 -10.455 12.668 1.00 97.62 79 LYS A CA 1
ATOM 606 C C . LYS A 1 79 ? -5.864 -10.364 11.162 1.00 97.62 79 LYS A C 1
ATOM 608 O O . LYS A 1 79 ? -5.393 -9.415 10.545 1.00 97.62 79 LYS A O 1
ATOM 613 N N . GLU A 1 80 ? -6.571 -11.329 10.585 1.00 97.94 80 GLU A N 1
ATOM 614 C CA . GLU A 1 80 ? -6.904 -11.371 9.158 1.00 97.94 80 GLU A CA 1
ATOM 615 C C . GLU A 1 80 ? -8.427 -11.356 8.995 1.00 97.94 80 GLU A C 1
ATOM 617 O O . GLU A 1 80 ? -9.140 -12.075 9.700 1.00 97.94 80 GLU A O 1
ATOM 622 N N . THR A 1 81 ? -8.934 -10.504 8.109 1.00 97.81 81 THR A N 1
ATOM 623 C CA . THR A 1 81 ? -10.360 -10.443 7.774 1.00 97.81 81 THR A CA 1
ATOM 624 C C . THR A 1 81 ? -10.705 -11.427 6.654 1.00 97.81 81 THR A C 1
ATOM 626 O O . THR A 1 81 ? -9.835 -12.030 6.029 1.00 97.81 81 THR A O 1
ATOM 629 N N . ALA A 1 82 ? -11.997 -11.573 6.348 1.00 97.06 82 ALA A N 1
ATOM 630 C CA . ALA A 1 82 ? -12.452 -12.441 5.263 1.00 97.06 82 ALA A CA 1
ATOM 631 C C . ALA A 1 82 ? -11.977 -11.997 3.864 1.00 97.06 82 ALA A C 1
ATOM 633 O O . ALA A 1 82 ? -11.931 -12.823 2.955 1.00 97.06 82 ALA A O 1
ATOM 634 N N . SER A 1 83 ? -11.623 -10.718 3.679 1.00 97.56 83 SER A N 1
ATOM 635 C CA . SER A 1 83 ? -11.064 -10.208 2.419 1.00 97.56 83 SER A CA 1
ATOM 636 C C . SER A 1 83 ? -9.561 -10.485 2.273 1.00 97.56 83 SER A C 1
ATOM 638 O O . SER A 1 83 ? -9.001 -10.267 1.199 1.00 97.56 83 SER A O 1
ATOM 640 N N . GLY A 1 84 ? -8.906 -10.960 3.340 1.00 97.38 84 GLY A N 1
ATOM 641 C CA . GLY A 1 84 ? -7.454 -11.109 3.429 1.00 97.38 84 GLY A CA 1
ATOM 642 C C . GLY A 1 84 ? -6.732 -9.869 3.966 1.00 97.38 84 GLY A C 1
ATOM 643 O O . GLY A 1 84 ? -5.500 -9.863 4.015 1.00 97.38 84 GLY A O 1
ATOM 644 N N . LEU A 1 85 ? -7.452 -8.815 4.385 1.00 98.06 85 LEU A N 1
ATOM 645 C CA . LEU A 1 85 ? -6.834 -7.671 5.056 1.00 98.06 85 LEU A CA 1
ATOM 646 C C . LEU A 1 85 ? -6.231 -8.125 6.386 1.00 98.06 85 LEU A C 1
ATOM 648 O O . LEU A 1 85 ? -6.934 -8.627 7.263 1.00 98.06 85 LEU A O 1
ATOM 652 N N . GLN A 1 86 ? -4.930 -7.900 6.552 1.00 98.38 86 GLN A N 1
ATOM 653 C CA . GLN A 1 86 ? -4.237 -8.131 7.813 1.00 98.38 86 GLN A CA 1
ATOM 654 C C . GLN A 1 86 ? -4.052 -6.817 8.562 1.00 98.38 86 GLN A C 1
ATOM 656 O O . GLN A 1 86 ? -3.601 -5.831 7.981 1.00 98.38 86 GLN A O 1
ATOM 661 N N . TYR A 1 87 ? -4.367 -6.806 9.853 1.00 98.25 87 TYR A N 1
ATOM 662 C CA . TYR A 1 87 ? -4.220 -5.629 10.704 1.00 98.25 87 TYR A CA 1
ATOM 663 C C . TYR A 1 87 ? -3.748 -6.010 12.102 1.00 98.25 87 TYR A C 1
ATOM 665 O O . TYR A 1 87 ? -3.957 -7.131 12.564 1.00 98.25 87 TYR A O 1
ATOM 673 N N . GLN A 1 88 ? -3.133 -5.060 12.794 1.00 98.12 88 GLN A N 1
ATOM 674 C CA . GLN A 1 88 ? -2.745 -5.185 14.190 1.00 98.12 88 GLN A CA 1
ATOM 675 C C . GLN A 1 88 ? -3.306 -3.986 14.947 1.00 98.12 88 GLN A C 1
ATOM 677 O O . GLN A 1 88 ? -3.385 -2.897 14.404 1.00 98.12 88 GLN A O 1
ATOM 682 N N . VAL A 1 89 ? -3.721 -4.175 16.198 1.00 97.88 89 VAL A N 1
ATOM 683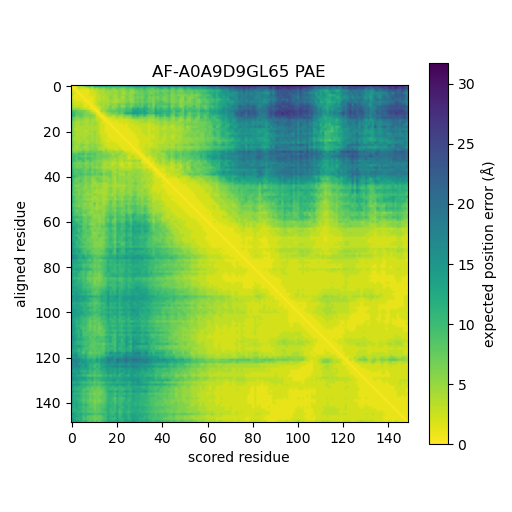 C CA . VAL A 1 89 ? -4.101 -3.049 17.060 1.00 97.88 89 VAL A CA 1
ATOM 684 C C . VAL A 1 89 ? -2.878 -2.664 17.882 1.00 97.88 89 VAL A C 1
ATOM 686 O O . VAL A 1 89 ? -2.403 -3.470 18.680 1.00 97.88 89 VAL A O 1
ATOM 689 N N . ILE A 1 90 ? -2.357 -1.453 17.682 1.00 97.62 90 ILE A N 1
ATOM 690 C CA . ILE A 1 90 ? -1.225 -0.914 18.453 1.00 97.62 90 ILE A CA 1
ATOM 691 C C . ILE A 1 90 ? -1.745 -0.197 19.699 1.00 97.62 90 ILE A C 1
ATOM 693 O O . ILE A 1 90 ? -1.214 -0.349 20.797 1.00 97.62 90 ILE A O 1
ATOM 697 N N . THR A 1 91 ? -2.793 0.605 19.541 1.00 98.06 91 THR A N 1
ATOM 698 C CA . THR A 1 91 ? -3.480 1.293 20.637 1.00 98.06 91 THR A CA 1
ATOM 699 C C . THR A 1 91 ? -4.954 1.372 20.294 1.00 98.06 91 THR A C 1
ATOM 701 O O . THR A 1 91 ? -5.315 1.857 19.224 1.00 98.06 91 THR A O 1
ATOM 704 N N . GLU A 1 92 ? -5.809 0.874 21.179 1.00 97.81 92 GLU A N 1
ATOM 705 C CA . GLU A 1 92 ? -7.253 0.902 20.971 1.00 97.81 92 GLU A CA 1
ATOM 706 C C . GLU A 1 92 ? -7.833 2.233 21.458 1.00 97.81 92 GLU A C 1
ATOM 708 O O . GLU A 1 92 ? -7.586 2.662 22.585 1.00 97.81 92 GLU A O 1
ATOM 713 N N . GLY A 1 93 ? -8.571 2.903 20.576 1.00 97.81 93 GLY A N 1
ATOM 714 C CA . GLY A 1 93 ? -9.346 4.094 20.897 1.00 97.81 93 GLY A CA 1
ATOM 715 C C . GLY A 1 93 ? -10.681 3.744 21.551 1.00 97.81 93 GLY A C 1
ATOM 716 O O . GLY A 1 93 ? -11.081 2.585 21.622 1.00 97.81 93 GLY A O 1
ATOM 717 N N . THR A 1 94 ? -11.397 4.766 22.006 1.00 97.81 94 THR A N 1
ATOM 718 C CA . THR A 1 94 ? -12.667 4.608 22.737 1.00 97.81 94 THR A CA 1
ATOM 719 C C . THR A 1 94 ? -13.859 5.251 22.038 1.00 97.81 94 THR A C 1
ATOM 721 O O . THR A 1 94 ? -14.980 5.151 22.534 1.00 97.81 94 THR A O 1
ATOM 724 N N . GLY A 1 95 ? -13.641 5.927 20.907 1.00 97.50 95 GLY A N 1
ATOM 725 C CA . GLY A 1 95 ? -14.721 6.549 20.154 1.00 97.50 95 GLY A CA 1
ATOM 726 C C . GLY A 1 95 ? -15.469 5.568 19.251 1.00 97.50 95 GLY A C 1
ATOM 727 O O . GLY A 1 95 ? -15.118 4.394 19.128 1.00 97.50 95 GLY A O 1
ATOM 728 N N . GLU A 1 96 ? -16.512 6.064 18.591 1.00 97.81 96 GLU A N 1
ATOM 729 C CA . GLU A 1 96 ? -17.314 5.254 17.674 1.00 97.81 96 GLU A CA 1
ATOM 730 C C . GLU A 1 96 ? -16.492 4.775 16.471 1.00 97.81 96 GLU A C 1
ATOM 732 O O . GLU A 1 96 ? -15.504 5.398 16.077 1.00 97.81 96 GLU A O 1
ATOM 737 N N . LYS A 1 97 ? -16.897 3.647 15.886 1.00 98.00 97 LYS A N 1
ATOM 738 C CA . LYS A 1 97 ? -16.316 3.164 14.632 1.00 98.00 97 LYS A CA 1
ATOM 739 C C . LYS A 1 97 ? -16.967 3.897 13.457 1.00 98.00 97 LYS A C 1
ATOM 741 O O . LYS A 1 97 ? -18.199 3.961 13.422 1.00 98.00 97 LYS A O 1
ATOM 746 N N . PRO A 1 98 ? -16.185 4.420 12.498 1.00 98.00 98 PRO A N 1
ATOM 747 C CA . PRO A 1 98 ? -16.743 5.111 11.345 1.00 98.00 98 PRO A CA 1
ATOM 748 C C . PRO A 1 98 ? -17.467 4.129 10.419 1.00 98.00 98 PRO A C 1
ATOM 750 O O . PRO A 1 98 ? -17.105 2.957 10.314 1.00 98.00 98 PRO A O 1
ATOM 753 N N . LYS A 1 99 ? -18.472 4.625 9.702 1.00 98.19 99 LYS A N 1
ATOM 754 C CA . LYS A 1 99 ? -19.118 3.941 8.577 1.00 98.19 99 LYS A CA 1
ATOM 755 C C . LYS A 1 99 ? -18.343 4.216 7.292 1.00 98.19 99 LYS A C 1
ATOM 757 O O . LYS A 1 99 ? -17.704 5.255 7.150 1.00 98.19 99 LYS A O 1
ATOM 762 N N . ALA A 1 100 ? -18.482 3.341 6.296 1.00 97.38 100 ALA A N 1
ATOM 763 C CA . ALA A 1 100 ? -17.878 3.529 4.971 1.00 97.38 100 ALA A CA 1
ATOM 764 C C . ALA A 1 100 ? -18.212 4.882 4.309 1.00 97.38 100 ALA A C 1
ATOM 766 O O . ALA A 1 100 ? -17.443 5.368 3.489 1.00 97.38 100 ALA A O 1
ATOM 767 N N . THR A 1 101 ? -19.356 5.485 4.637 1.00 97.75 101 THR A N 1
ATOM 768 C CA . THR A 1 101 ? -19.815 6.766 4.075 1.00 97.75 101 THR A CA 1
ATOM 769 C C . THR A 1 101 ? -19.312 7.992 4.830 1.00 97.75 101 THR A C 1
ATOM 771 O O . THR A 1 101 ? -19.583 9.113 4.404 1.00 97.75 101 THR A O 1
ATOM 774 N N . ASP A 1 102 ? -18.634 7.805 5.961 1.00 98.31 102 ASP A N 1
ATOM 775 C CA . ASP A 1 102 ? -18.224 8.917 6.808 1.00 98.31 102 ASP A CA 1
ATOM 776 C C . ASP A 1 102 ? -16.987 9.623 6.246 1.00 98.31 102 ASP A C 1
ATOM 778 O O . ASP A 1 102 ? -16.166 9.058 5.512 1.00 98.31 102 ASP A O 1
ATOM 782 N N . LYS A 1 103 ? -16.838 10.890 6.636 1.00 98.19 103 LYS A N 1
ATOM 783 C CA . LYS A 1 103 ? -15.593 11.631 6.467 1.00 98.19 103 LYS A CA 1
ATOM 784 C C . LYS A 1 103 ? -14.715 11.382 7.687 1.00 98.19 103 LYS A C 1
ATOM 786 O O . LYS A 1 103 ? -15.117 11.689 8.807 1.00 98.19 103 LYS A O 1
ATOM 791 N N . VAL A 1 104 ? -13.512 10.869 7.463 1.00 98.00 104 VAL A N 1
ATOM 792 C CA . VAL A 1 104 ? -12.543 10.567 8.526 1.00 98.00 104 VAL A CA 1
ATOM 793 C C . VAL A 1 104 ? -11.361 11.521 8.456 1.00 98.00 104 VAL A C 1
ATOM 795 O O . VAL A 1 104 ? -11.084 12.086 7.399 1.00 98.00 104 VAL A O 1
ATOM 798 N N . THR A 1 105 ? -10.664 11.692 9.579 1.00 98.19 105 THR A N 1
ATOM 799 C CA . THR A 1 105 ? -9.407 12.442 9.668 1.00 98.19 105 THR A CA 1
ATOM 800 C C . THR A 1 105 ? -8.358 11.548 10.304 1.00 98.19 105 THR A C 1
ATOM 802 O O . THR A 1 105 ? -8.580 11.043 11.403 1.00 98.19 105 THR A O 1
ATOM 805 N N . VAL A 1 106 ? -7.229 11.352 9.629 1.00 97.88 106 VAL A N 1
ATOM 806 C CA . VAL A 1 106 ? -6.180 10.424 10.071 1.00 97.88 106 VAL A CA 1
ATOM 807 C C . VAL A 1 106 ? -4.794 11.034 9.908 1.00 97.88 106 VAL A C 1
ATOM 809 O O . VAL A 1 106 ? -4.589 11.966 9.129 1.00 97.88 106 VAL A O 1
ATOM 812 N N . THR A 1 107 ? -3.831 10.463 10.622 1.00 98.12 107 THR A N 1
ATOM 813 C CA . THR A 1 107 ? -2.414 10.520 10.266 1.00 98.12 107 THR A CA 1
ATOM 814 C C . THR A 1 107 ? -1.946 9.109 9.917 1.00 98.12 107 THR A C 1
ATOM 816 O O . THR A 1 107 ? -2.434 8.136 10.491 1.00 98.12 107 THR A O 1
ATOM 819 N N . TYR A 1 108 ? -1.041 8.976 8.950 1.00 97.62 108 TYR A N 1
ATOM 820 C CA . TYR A 1 108 ? -0.565 7.680 8.472 1.00 97.62 108 TYR A CA 1
ATOM 821 C C . TYR A 1 108 ? 0.849 7.750 7.892 1.00 97.62 108 TYR A C 1
ATOM 823 O O . TYR A 1 108 ? 1.326 8.809 7.478 1.00 97.62 108 TYR A O 1
ATOM 831 N N . THR A 1 109 ? 1.465 6.574 7.799 1.00 97.81 109 THR A N 1
ATOM 832 C CA . THR A 1 109 ? 2.690 6.321 7.039 1.00 97.81 109 THR A CA 1
ATOM 833 C C . THR A 1 109 ? 2.481 5.057 6.214 1.00 97.81 109 THR A C 1
ATOM 835 O O . THR A 1 109 ? 2.131 4.015 6.762 1.00 97.81 109 THR A O 1
ATOM 838 N N . GLY A 1 110 ? 2.678 5.150 4.902 1.00 97.12 110 GLY A N 1
ATOM 839 C CA . GLY A 1 110 ? 2.640 4.036 3.963 1.00 97.12 110 GLY A CA 1
ATOM 840 C C . GLY A 1 110 ? 4.047 3.552 3.624 1.00 97.12 110 GLY A C 1
ATOM 841 O O . GLY A 1 110 ? 4.876 4.317 3.129 1.00 97.12 110 GLY A O 1
ATOM 842 N N . THR A 1 111 ? 4.306 2.268 3.863 1.00 96.88 111 THR A N 1
ATOM 843 C CA . THR A 1 111 ? 5.573 1.604 3.529 1.00 96.88 111 THR A CA 1
ATOM 844 C C . THR A 1 111 ? 5.348 0.407 2.617 1.00 96.88 111 THR A C 1
ATOM 846 O O . THR A 1 111 ? 4.355 -0.308 2.759 1.00 96.88 111 THR A O 1
ATOM 849 N N . LEU A 1 112 ? 6.297 0.147 1.722 1.00 94.75 112 LEU A N 1
ATOM 850 C CA . LEU A 1 112 ? 6.402 -1.129 1.019 1.00 94.75 112 LEU A CA 1
ATOM 851 C C . LEU A 1 112 ? 6.820 -2.245 1.995 1.00 94.75 112 LEU A C 1
ATOM 853 O O . LEU A 1 112 ? 7.228 -1.987 3.130 1.00 94.75 112 LEU A O 1
ATOM 857 N N . THR A 1 113 ? 6.741 -3.504 1.560 1.00 93.56 113 THR A N 1
ATOM 858 C CA . THR A 1 113 ? 7.095 -4.679 2.381 1.00 93.56 113 THR A CA 1
ATOM 859 C C . THR A 1 113 ? 8.570 -4.730 2.783 1.00 93.56 113 THR A C 1
ATOM 861 O O . THR A 1 113 ? 8.917 -5.449 3.720 1.00 93.56 113 THR A O 1
ATOM 864 N N . ASP A 1 114 ? 9.427 -3.976 2.091 1.00 90.25 114 ASP A N 1
ATOM 865 C CA . ASP A 1 114 ? 10.850 -3.796 2.399 1.00 90.25 114 ASP A CA 1
ATOM 866 C C . ASP A 1 114 ? 11.126 -2.631 3.375 1.00 90.25 114 ASP A C 1
ATOM 868 O O . ASP A 1 114 ? 12.272 -2.412 3.761 1.00 90.25 114 ASP A O 1
ATOM 872 N N . GLY A 1 115 ? 10.086 -1.905 3.802 1.00 93.25 115 GLY A N 1
ATOM 873 C CA . GLY A 1 115 ? 10.182 -0.757 4.706 1.00 93.25 115 GLY A CA 1
ATOM 874 C C . GLY A 1 115 ? 10.353 0.598 4.015 1.00 93.25 115 GLY A C 1
ATOM 875 O O . GLY A 1 115 ? 10.326 1.624 4.695 1.00 93.25 115 GLY A O 1
ATOM 876 N N . THR A 1 116 ? 10.480 0.642 2.687 1.00 94.94 116 THR A N 1
ATOM 877 C CA . THR A 1 116 ? 10.571 1.899 1.933 1.00 94.94 116 THR A CA 1
ATOM 878 C C . THR A 1 116 ? 9.282 2.699 2.090 1.00 94.94 116 THR A C 1
ATOM 880 O O . THR A 1 116 ? 8.207 2.227 1.720 1.00 94.94 116 THR A O 1
ATOM 883 N N . ILE A 1 117 ? 9.374 3.920 2.621 1.00 96.44 117 ILE A N 1
ATOM 884 C CA . ILE A 1 117 ? 8.234 4.841 2.712 1.00 96.44 117 ILE A CA 1
ATOM 885 C C . ILE A 1 117 ? 7.887 5.325 1.303 1.00 96.44 117 ILE A C 1
ATOM 887 O O . ILE A 1 117 ? 8.741 5.886 0.618 1.00 96.44 117 ILE A O 1
ATOM 891 N N . PHE A 1 118 ? 6.637 5.131 0.887 1.00 96.19 118 PHE A N 1
ATOM 892 C CA . PHE A 1 118 ? 6.125 5.662 -0.381 1.00 96.19 118 PHE A CA 1
ATOM 893 C C . PHE A 1 118 ? 5.194 6.862 -0.178 1.00 96.19 118 PHE A C 1
ATOM 895 O O . PHE A 1 118 ? 5.037 7.664 -1.094 1.00 96.19 118 PHE A O 1
ATOM 902 N N . ASP A 1 119 ? 4.583 6.991 1.003 1.00 95.50 119 ASP A N 1
ATOM 903 C CA . ASP A 1 119 ? 3.686 8.096 1.337 1.00 95.50 119 ASP A CA 1
ATOM 904 C C . ASP A 1 119 ? 3.607 8.298 2.858 1.00 95.50 119 ASP A C 1
ATOM 906 O O . ASP A 1 119 ? 3.754 7.350 3.630 1.00 95.50 119 ASP A O 1
ATOM 910 N N . SER A 1 120 ? 3.385 9.528 3.316 1.00 96.25 120 SER A N 1
ATOM 911 C CA . SER A 1 120 ? 3.155 9.822 4.734 1.00 96.25 120 SER A CA 1
ATOM 912 C C . SER A 1 120 ? 2.506 11.186 4.931 1.00 96.25 120 SER A C 1
ATOM 914 O O . SER A 1 120 ? 2.792 12.141 4.209 1.00 96.25 120 SER A O 1
ATOM 916 N N . SER A 1 121 ? 1.670 11.305 5.959 1.00 95.50 121 SER A N 1
ATOM 917 C CA . SER A 1 121 ? 1.028 12.570 6.306 1.00 95.50 121 SER A CA 1
ATOM 918 C C . SER A 1 121 ? 1.856 13.352 7.334 1.00 95.50 121 SER A C 1
ATOM 920 O O . SER A 1 121 ? 2.013 12.901 8.470 1.00 95.50 121 SER A O 1
ATOM 922 N N . ALA A 1 122 ? 2.320 14.556 6.986 1.00 92.62 122 ALA A N 1
ATOM 923 C CA . ALA A 1 122 ? 2.978 15.465 7.938 1.00 92.62 122 ALA A CA 1
ATOM 924 C C . ALA A 1 122 ? 1.990 16.152 8.906 1.00 92.62 122 ALA A C 1
ATOM 926 O O . ALA A 1 122 ? 2.374 16.683 9.945 1.00 92.62 122 ALA A O 1
ATOM 927 N N . SER A 1 123 ? 0.705 16.181 8.558 1.00 95.81 123 SER A N 1
ATOM 928 C CA . SER A 1 123 ? -0.389 16.742 9.355 1.00 95.81 123 SER A CA 1
ATOM 929 C C . SER A 1 123 ? -1.666 15.940 9.094 1.00 95.81 123 SER A C 1
ATOM 931 O O . SER A 1 123 ? -1.734 15.263 8.065 1.00 95.81 123 SER A O 1
ATOM 933 N N . PRO A 1 124 ? -2.668 15.984 9.992 1.00 97.56 124 PRO A N 1
ATOM 934 C CA . PRO A 1 124 ? -3.908 15.243 9.796 1.00 97.56 124 PRO A CA 1
ATOM 935 C C . PRO A 1 124 ? -4.570 15.573 8.454 1.00 97.56 124 PRO A C 1
ATOM 937 O O . PRO A 1 124 ? -4.720 16.744 8.103 1.00 97.56 124 PRO A O 1
ATOM 940 N N . ILE A 1 125 ? -4.979 14.539 7.722 1.00 97.69 125 ILE A N 1
ATOM 941 C CA . ILE A 1 125 ? -5.676 14.655 6.437 1.00 97.69 125 ILE A CA 1
ATOM 942 C C . ILE A 1 125 ? -7.090 14.099 6.560 1.00 97.69 125 ILE A C 1
ATOM 944 O O . ILE A 1 125 ? -7.303 13.103 7.253 1.00 97.69 125 ILE A O 1
ATOM 948 N N . SER A 1 126 ? -8.051 14.726 5.874 1.00 97.75 126 SER A N 1
ATOM 949 C CA . SER A 1 126 ? -9.444 14.278 5.853 1.00 97.75 126 SER A CA 1
ATOM 950 C C . SER A 1 126 ? -9.910 13.865 4.463 1.00 97.75 126 SER A C 1
ATOM 952 O O . SER A 1 126 ? -9.676 14.582 3.491 1.00 97.75 126 SER A O 1
ATOM 954 N N . PHE A 1 127 ? -10.657 12.769 4.378 1.00 97.38 127 PHE A N 1
ATOM 955 C CA . PHE A 1 127 ? -11.237 12.255 3.134 1.00 97.38 127 PHE A CA 1
ATOM 956 C C . PHE A 1 127 ? -12.528 11.474 3.411 1.00 97.38 127 PHE A C 1
ATOM 958 O O . PHE A 1 127 ? -12.825 11.117 4.552 1.00 97.38 127 PHE A O 1
ATOM 965 N N . GLU A 1 128 ? -13.312 11.229 2.362 1.00 98.19 128 GLU A N 1
ATOM 966 C CA . GLU A 1 128 ? -14.474 10.336 2.423 1.00 98.19 128 GLU A CA 1
ATOM 967 C C . GLU A 1 128 ? -14.007 8.877 2.365 1.00 98.19 128 GLU A C 1
ATOM 969 O O . GLU A 1 128 ? -13.254 8.496 1.464 1.00 98.19 128 GLU A O 1
ATOM 974 N N . LEU A 1 129 ? -14.445 8.052 3.320 1.00 97.69 129 LEU A N 1
ATOM 975 C CA . LEU A 1 129 ? -13.913 6.699 3.494 1.00 97.69 129 LEU A CA 1
ATOM 976 C C . LEU A 1 129 ? -14.272 5.735 2.343 1.00 97.69 129 LEU A C 1
ATOM 978 O O . LEU A 1 129 ? -13.587 4.736 2.129 1.00 97.69 129 LEU A O 1
ATOM 982 N N . ASN A 1 130 ? -15.288 6.051 1.544 1.00 97.19 130 ASN A N 1
ATOM 983 C CA . ASN A 1 130 ? -15.685 5.295 0.351 1.00 97.19 130 ASN A CA 1
ATOM 984 C C . ASN A 1 130 ? -14.958 5.729 -0.937 1.00 97.19 130 ASN A C 1
ATOM 986 O O . ASN A 1 130 ? -15.260 5.194 -2.003 1.00 97.19 130 ASN A O 1
ATOM 990 N N . LYS A 1 131 ? -14.023 6.686 -0.866 1.00 97.38 131 LYS A N 1
ATOM 991 C CA . LYS A 1 131 ? -13.240 7.181 -2.016 1.00 97.38 131 LYS A CA 1
ATOM 992 C C . LYS A 1 131 ? -11.760 6.789 -1.964 1.00 97.38 131 LYS A C 1
ATOM 994 O O . LYS A 1 131 ? -10.961 7.311 -2.737 1.00 97.38 131 LYS A O 1
ATOM 999 N N . VAL A 1 132 ? -11.390 5.886 -1.059 1.00 97.12 132 VAL A N 1
ATOM 1000 C CA . VAL A 1 132 ? -10.017 5.388 -0.890 1.00 97.12 132 VAL A CA 1
ATOM 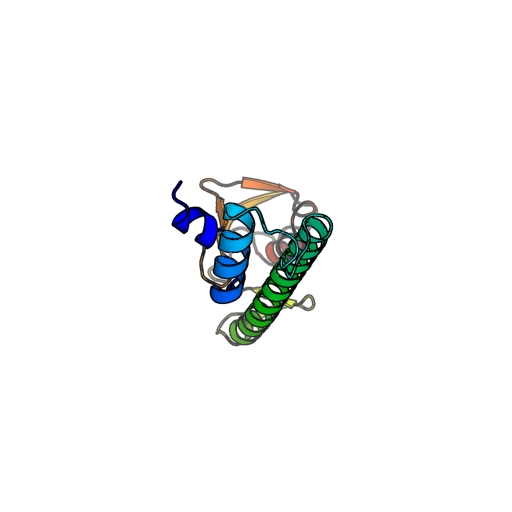1001 C C . VAL A 1 132 ? -9.909 3.913 -1.276 1.00 97.12 132 VAL A C 1
ATOM 1003 O O . VAL A 1 132 ? -10.888 3.281 -1.667 1.00 97.12 132 VAL A O 1
ATOM 1006 N N . ILE A 1 133 ? -8.693 3.366 -1.222 1.00 97.12 133 ILE A N 1
ATOM 1007 C CA . ILE A 1 133 ? -8.443 1.968 -1.582 1.00 97.12 133 ILE A CA 1
ATOM 1008 C C . ILE A 1 133 ? -9.239 1.001 -0.683 1.00 97.12 133 ILE A C 1
ATOM 1010 O O . ILE A 1 133 ? -9.413 1.286 0.505 1.00 97.12 133 ILE A O 1
ATOM 1014 N N . PRO A 1 134 ? -9.660 -0.175 -1.191 1.00 97.81 134 PRO A N 1
ATOM 1015 C CA . PRO A 1 13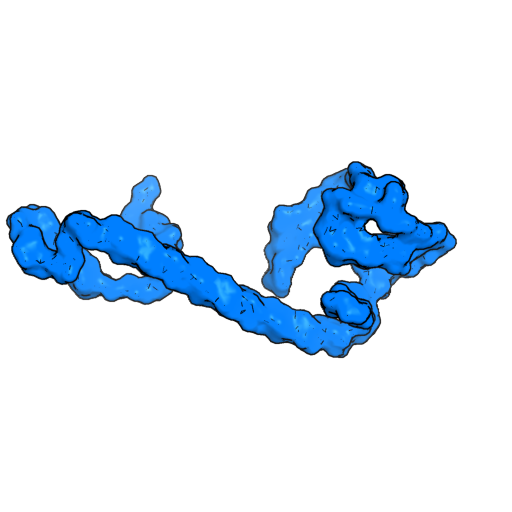4 ? -10.551 -1.079 -0.458 1.00 97.81 134 PRO A CA 1
ATOM 1016 C C . PRO A 1 134 ? -10.051 -1.471 0.937 1.00 97.81 134 PRO A C 1
ATOM 1018 O O . PRO A 1 134 ? -10.831 -1.492 1.884 1.00 97.81 134 PRO A O 1
ATOM 1021 N N . GLY A 1 135 ? -8.741 -1.706 1.085 1.00 97.56 135 GLY A N 1
ATOM 1022 C CA . GLY A 1 135 ? -8.142 -2.039 2.380 1.00 97.56 135 GLY A CA 1
ATOM 1023 C C . GLY A 1 135 ? -8.260 -0.915 3.415 1.00 97.56 135 GLY A C 1
ATOM 1024 O O . GLY A 1 135 ? -8.421 -1.195 4.597 1.00 97.56 135 GLY A O 1
ATOM 1025 N N . TRP A 1 136 ? -8.246 0.351 2.984 1.00 98.00 136 TRP A N 1
ATOM 1026 C CA . TRP A 1 136 ? -8.494 1.493 3.869 1.00 98.00 136 TRP A CA 1
ATOM 1027 C C . TRP A 1 136 ? -9.967 1.615 4.223 1.00 98.00 136 TRP A C 1
ATOM 1029 O O . TRP A 1 136 ? -10.293 1.771 5.399 1.00 98.00 136 TRP A O 1
ATOM 1039 N N . THR A 1 137 ? -10.850 1.508 3.225 1.00 98.12 137 THR A N 1
ATOM 1040 C CA . THR A 1 137 ? -12.299 1.533 3.447 1.00 98.12 137 THR A CA 1
ATOM 1041 C C . THR A 1 137 ? -12.703 0.468 4.459 1.00 98.12 137 THR A C 1
ATOM 1043 O O . THR A 1 137 ? -13.443 0.767 5.386 1.00 98.12 137 THR A O 1
ATOM 1046 N N . GLU A 1 138 ? -12.194 -0.757 4.338 1.00 98.25 138 GLU A N 1
ATOM 1047 C CA . GLU A 1 138 ? -12.449 -1.835 5.294 1.00 98.25 138 GLU A CA 1
ATOM 1048 C C . GLU A 1 138 ? -11.750 -1.604 6.642 1.00 98.25 138 GLU A C 1
ATOM 1050 O O . GLU A 1 138 ? -12.407 -1.604 7.682 1.00 98.25 138 GLU A O 1
ATOM 1055 N N . GLY A 1 139 ? -10.433 -1.379 6.638 1.00 97.94 139 GLY A N 1
ATOM 1056 C CA . GLY A 1 139 ? -9.618 -1.342 7.852 1.00 97.94 139 GLY A CA 1
ATOM 1057 C C . GLY A 1 139 ? -10.006 -0.226 8.815 1.00 97.94 139 GLY A C 1
ATOM 1058 O O . GLY A 1 139 ? -10.116 -0.464 10.015 1.00 97.94 139 GLY A O 1
ATOM 1059 N N . ILE A 1 140 ? -10.293 0.974 8.306 1.00 98.12 140 ILE A N 1
ATOM 1060 C CA . ILE A 1 140 ? -10.648 2.122 9.152 1.00 98.12 140 ILE A CA 1
ATOM 1061 C C . ILE A 1 140 ? -12.017 1.924 9.821 1.00 98.12 140 ILE A C 1
ATOM 1063 O O . ILE A 1 140 ? -12.198 2.348 10.958 1.00 98.12 140 ILE A O 1
ATOM 1067 N N . GLN A 1 141 ? -12.958 1.207 9.195 1.00 98.25 141 GLN A N 1
ATOM 1068 C CA . GLN A 1 141 ? -14.237 0.853 9.837 1.00 98.25 141 GLN A CA 1
ATOM 1069 C C . GLN A 1 141 ? -14.056 -0.097 11.032 1.00 98.25 141 GLN A C 1
ATOM 1071 O O . GLN A 1 141 ? -14.941 -0.213 11.880 1.00 98.25 141 GLN A O 1
ATOM 1076 N N . LEU A 1 142 ? -12.912 -0.781 11.135 1.00 98.00 142 LEU A N 1
ATOM 1077 C CA . LEU A 1 142 ? -12.591 -1.619 12.290 1.00 98.00 142 LEU A CA 1
ATOM 1078 C C . LEU A 1 142 ? -12.064 -0.801 13.473 1.00 98.00 142 LEU A C 1
ATOM 1080 O O . LEU A 1 142 ? -12.143 -1.297 14.599 1.00 98.00 142 LEU A O 1
ATOM 1084 N N . MET A 1 143 ? -11.575 0.421 13.230 1.00 98.38 143 MET A N 1
ATOM 1085 C CA . MET A 1 143 ? -10.877 1.275 14.190 1.00 98.38 143 MET A CA 1
ATOM 1086 C C . MET A 1 143 ? -11.860 2.156 14.978 1.00 98.38 143 MET A C 1
ATOM 1088 O O . MET A 1 143 ? -12.457 3.066 14.402 1.00 98.38 143 MET A O 1
ATOM 1092 N N . PRO A 1 144 ? -12.004 1.966 16.304 1.00 98.44 144 PRO A N 1
ATOM 1093 C CA . PRO A 1 144 ? -12.591 2.995 17.160 1.00 98.44 144 PRO A CA 1
ATOM 1094 C C . PRO A 1 144 ? -11.849 4.326 16.990 1.00 98.44 144 PRO A C 1
ATOM 1096 O O . PRO A 1 144 ? -10.614 4.332 16.906 1.00 98.44 144 PRO A O 1
ATOM 1099 N N . VAL A 1 145 ? -12.558 5.458 16.972 1.00 98.31 145 VAL A N 1
ATOM 1100 C CA . VAL A 1 145 ? -11.903 6.776 16.918 1.00 98.31 145 VAL A CA 1
ATOM 1101 C C . VAL A 1 145 ? -10.881 6.914 18.057 1.00 98.31 145 VAL A C 1
ATOM 1103 O O . VAL A 1 145 ? -11.152 6.577 19.212 1.00 98.31 145 VAL A O 1
ATOM 1106 N N . GLY A 1 146 ? -9.684 7.392 17.702 1.00 97.81 146 GLY A N 1
ATOM 1107 C CA . GLY A 1 146 ? -8.520 7.481 18.590 1.00 97.81 146 GLY A CA 1
ATOM 1108 C C . GLY A 1 146 ? -7.579 6.273 18.536 1.00 97.81 146 GLY A C 1
ATOM 1109 O O . GLY A 1 146 ? -6.544 6.292 19.196 1.00 97.81 146 GLY A O 1
ATOM 1110 N N . SER A 1 147 ? -7.904 5.236 17.756 1.00 98.50 147 SER A N 1
ATOM 1111 C CA . SER A 1 147 ? -7.039 4.062 17.620 1.00 98.50 147 SER A CA 1
ATOM 1112 C C . SER A 1 147 ? -5.794 4.321 16.776 1.00 98.50 147 SER A C 1
ATOM 1114 O O . SER A 1 147 ? -5.808 5.116 15.836 1.00 98.50 147 SER A O 1
ATOM 1116 N N . LYS A 1 148 ? -4.750 3.539 17.051 1.00 97.94 148 LYS A N 1
ATOM 1117 C CA . LYS A 1 148 ? -3.584 3.340 16.191 1.00 97.94 148 LYS A CA 1
ATOM 1118 C C . LYS A 1 148 ? -3.479 1.863 15.832 1.00 97.94 148 LYS A C 1
ATOM 1120 O O . LYS A 1 148 ? -3.458 1.017 16.730 1.00 97.94 148 LYS A O 1
ATOM 1125 N N . TYR A 1 149 ? -3.462 1.572 14.538 1.00 96.12 149 TYR A N 1
ATOM 1126 C CA . TYR A 1 149 ? -3.317 0.230 13.974 1.00 96.12 149 TYR A CA 1
ATOM 1127 C C . TYR A 1 149 ? -1.993 0.151 13.203 1.00 96.12 149 TYR A C 1
ATOM 1129 O O . TYR A 1 149 ? -1.487 1.234 12.822 1.00 96.12 149 TYR A O 1
#

Solvent-accessible surface area (backbone atoms only — not comparable to full-atom values): 8930 Å² total; per-residue (Å²): 134,55,71,70,59,56,58,72,69,48,82,58,99,76,74,62,60,68,63,49,53,51,48,50,50,27,58,75,72,66,49,61,86,75,43,94,66,47,80,87,48,42,62,60,50,50,52,51,51,52,52,49,36,52,51,53,49,53,52,51,52,51,53,52,50,52,52,50,53,65,56,49,60,73,40,90,70,41,46,70,50,96,90,64,54,70,49,40,77,75,39,85,32,86,44,69,55,51,56,51,84,36,74,48,73,46,72,54,75,43,58,48,98,88,64,54,74,79,48,68,50,95,56,77,47,73,50,52,31,72,79,53,60,69,66,53,30,54,52,50,42,72,37,26,40,82,42,40,103

Sequence (149 aa):
MSLQEQFKQLPVDNINTAAFCEALKYTLDKDTANLKIKASDAGNVVMTVMQRAEQEKAMKDLAANKIWLANNKTKPGVKETASGLQYQVITEGTGEKPKATDKVTVTYTGTLTDGTIFDSSASPISFELNKVIPGWTEGIQLMPVGSKY

Mean predicted aligned error: 7.47 Å